Protein AF-X1EJN5-F1 (afdb_monomer_lite)

Secondary structure (DSSP, 8-state):
-EEEEEETTEEEESSSTT--B--SS------S-----STT--EEEEEE---SSS-------------HHHHHTT-HHHHHHHHHHHHHHHHHHHHHHHHHHHHHHHHHHHHS---------

Radius of gyration: 32.63 Å; chains: 1; bounding box: 86×21×90 Å

Foldseek 3Di:
DWKFKDQPPHTPPPPDPPDTDDDDPDDDDDPDDDDRPPPVSDIDMDDDDPDPPDDDDDDDDDDDDPDPVVVCVVDVVVVVVVVVVVVVVVVVVVVVVVVVVVVVVVVVVVPDDPPPPPDDD

Structure (mmCIF, N/CA/C/O backbone):
data_AF-X1EJN5-F1
#
_entry.id   AF-X1EJN5-F1
#
loop_
_atom_site.group_PDB
_atom_site.id
_atom_site.type_symbol
_atom_site.label_atom_id
_atom_site.label_alt_id
_atom_site.label_comp_id
_atom_site.label_asym_id
_atom_site.label_entity_id
_atom_site.label_seq_id
_atom_site.pdbx_PDB_ins_code
_atom_site.Cartn_x
_atom_site.Cartn_y
_atom_site.Cartn_z
_atom_site.occupancy
_atom_site.B_iso_or_equiv
_atom_site.auth_seq_id
_atom_site.auth_comp_id
_atom_site.auth_asym_id
_atom_site.auth_atom_id
_atom_site.pdbx_PDB_model_num
ATOM 1 N N . MET A 1 1 ? 13.952 1.137 -19.076 1.00 81.62 1 MET A N 1
ATOM 2 C CA . MET A 1 1 ? 13.099 0.374 -18.134 1.00 81.62 1 MET A CA 1
ATOM 3 C C . MET A 1 1 ? 11.742 1.046 -17.942 1.00 81.62 1 MET A C 1
ATOM 5 O O . MET A 1 1 ? 11.680 2.266 -17.877 1.00 81.62 1 MET A O 1
ATOM 9 N N . HIS A 1 2 ? 10.675 0.254 -17.855 1.00 87.62 2 HIS A N 1
ATOM 10 C CA . HIS A 1 2 ? 9.292 0.687 -17.657 1.00 87.62 2 HIS A CA 1
ATOM 11 C C . HIS A 1 2 ? 8.678 -0.023 -16.448 1.00 87.62 2 HIS A C 1
ATOM 13 O O . HIS A 1 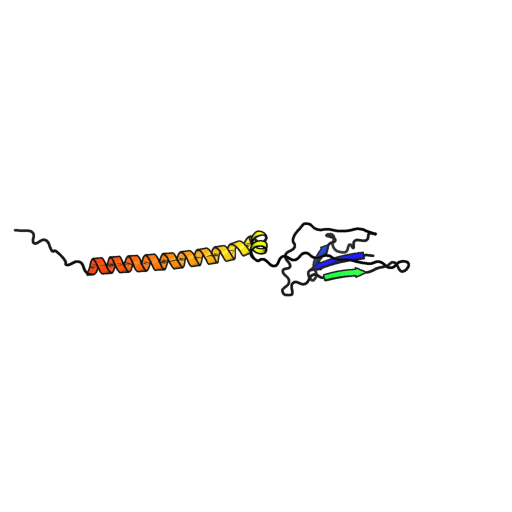2 ? 8.895 -1.226 -16.290 1.00 87.62 2 HIS A O 1
ATOM 19 N N . ILE A 1 3 ? 7.919 0.692 -15.612 1.00 87.25 3 ILE A N 1
ATOM 20 C CA . ILE A 1 3 ? 7.410 0.175 -14.328 1.00 87.25 3 ILE A CA 1
ATOM 21 C C . ILE A 1 3 ? 5.918 0.490 -14.132 1.00 87.25 3 ILE A C 1
ATOM 23 O O . ILE A 1 3 ? 5.453 1.580 -14.468 1.00 87.25 3 ILE A O 1
ATOM 27 N N . TRP A 1 4 ? 5.205 -0.457 -13.512 1.00 89.06 4 TRP A N 1
ATOM 28 C CA . TRP A 1 4 ? 3.856 -0.313 -12.965 1.00 89.06 4 TRP A CA 1
ATOM 29 C C . TRP A 1 4 ? 3.710 -0.959 -11.588 1.00 89.06 4 TRP A C 1
ATOM 31 O O . TRP A 1 4 ? 4.231 -2.047 -11.324 1.00 89.06 4 TRP A O 1
ATOM 41 N N . VAL A 1 5 ? 2.870 -0.350 -10.757 1.00 87.38 5 VAL A N 1
ATOM 42 C CA . VAL A 1 5 ? 2.398 -0.891 -9.481 1.00 87.38 5 VAL A CA 1
ATOM 43 C C . VAL A 1 5 ? 0.896 -1.148 -9.587 1.00 87.38 5 VAL A C 1
ATOM 45 O O . VAL A 1 5 ? 0.125 -0.246 -9.920 1.00 87.38 5 VAL A O 1
ATOM 48 N N . LYS A 1 6 ? 0.464 -2.384 -9.321 1.00 85.56 6 LYS A N 1
ATOM 49 C CA . LYS A 1 6 ? -0.935 -2.811 -9.455 1.00 85.56 6 LYS A CA 1
ATOM 50 C C . LYS A 1 6 ? -1.425 -3.548 -8.211 1.00 85.56 6 LYS A C 1
ATOM 52 O O . LYS A 1 6 ? -0.703 -4.377 -7.656 1.00 85.56 6 LYS A O 1
ATOM 57 N N . ASP A 1 7 ? -2.680 -3.312 -7.841 1.00 84.69 7 ASP A N 1
ATOM 58 C CA . ASP A 1 7 ? -3.444 -4.188 -6.943 1.00 84.69 7 ASP A CA 1
ATOM 59 C C . ASP A 1 7 ? -4.503 -4.916 -7.781 1.00 84.69 7 ASP A C 1
ATOM 61 O O . ASP A 1 7 ? -5.413 -4.309 -8.350 1.00 84.69 7 ASP A O 1
ATOM 65 N N . GLY A 1 8 ? -4.325 -6.225 -7.963 1.00 81.62 8 GLY A N 1
ATOM 66 C CA . GLY A 1 8 ? -5.150 -7.010 -8.881 1.00 81.62 8 GLY A CA 1
ATOM 67 C C . GLY A 1 8 ? -5.098 -6.490 -10.327 1.00 81.62 8 GLY A C 1
ATOM 68 O O . GLY A 1 8 ? -4.060 -6.582 -10.988 1.00 81.62 8 GLY A O 1
ATOM 69 N N . SER A 1 9 ? -6.237 -6.003 -10.826 1.00 79.62 9 SER A N 1
ATOM 70 C CA . SER A 1 9 ? -6.406 -5.396 -12.157 1.00 79.62 9 SER A CA 1
ATOM 71 C C . SER A 1 9 ? -6.324 -3.865 -12.151 1.00 79.62 9 SER A C 1
ATOM 73 O O . SER A 1 9 ? -6.342 -3.259 -13.220 1.00 79.62 9 SER A O 1
ATOM 75 N N . TYR A 1 10 ? -6.248 -3.237 -10.976 1.00 82.81 10 TYR A N 1
ATOM 76 C CA . TYR A 1 10 ? -6.228 -1.786 -10.831 1.00 82.81 10 TYR A CA 1
ATOM 77 C C . TYR A 1 10 ? -4.792 -1.249 -10.862 1.00 82.81 10 TYR A C 1
ATOM 79 O O . TYR A 1 10 ? -3.906 -1.785 -10.191 1.00 82.81 10 TYR A O 1
ATOM 87 N N . CYS A 1 11 ? -4.556 -0.195 -11.651 1.00 85.31 11 CYS A N 1
ATOM 88 C CA . CYS A 1 11 ? -3.269 0.495 -11.698 1.00 85.31 11 CYS A CA 1
ATOM 89 C C . CYS A 1 11 ? -3.204 1.498 -10.549 1.00 85.31 11 CYS A C 1
ATOM 91 O O . CYS A 1 11 ? -3.967 2.459 -10.525 1.00 85.31 11 CYS A O 1
ATOM 93 N N . LEU A 1 12 ? -2.318 1.247 -9.587 1.00 85.38 12 LEU A N 1
ATOM 94 C CA . LEU A 1 12 ? -2.059 2.193 -8.505 1.00 85.38 12 LEU A CA 1
ATOM 95 C C . LEU A 1 12 ? -1.118 3.291 -8.973 1.00 85.38 12 LEU A C 1
ATOM 97 O O . LEU A 1 12 ? -1.293 4.449 -8.609 1.00 85.38 12 LEU A O 1
ATOM 101 N N . TRP A 1 13 ? -0.120 2.912 -9.768 1.00 86.81 13 TRP A N 1
ATOM 102 C CA . TRP A 1 13 ? 0.839 3.847 -10.316 1.00 86.81 13 TRP A CA 1
ATOM 103 C C . TRP A 1 13 ? 1.485 3.302 -11.606 1.00 86.81 13 TRP A C 1
ATOM 105 O O . TRP A 1 13 ? 1.814 2.110 -11.648 1.00 86.81 13 TRP A O 1
ATOM 115 N N . PRO A 1 14 ? 1.721 4.137 -12.637 1.00 87.19 14 PRO A N 1
ATOM 116 C CA . PRO A 1 14 ? 1.299 5.537 -12.764 1.00 87.19 14 PRO A CA 1
ATOM 117 C C . PRO A 1 14 ? -0.222 5.704 -12.674 1.00 87.19 14 PRO A C 1
ATOM 119 O O . PRO A 1 14 ? -0.967 4.761 -12.943 1.00 87.19 14 PRO A O 1
ATOM 122 N N . THR A 1 15 ? -0.674 6.874 -12.213 1.00 82.00 15 THR A N 1
ATOM 123 C CA . THR A 1 15 ? -2.107 7.143 -11.998 1.00 82.00 15 THR A CA 1
ATOM 124 C C . THR A 1 15 ? -2.887 7.086 -13.308 1.00 82.00 15 THR A C 1
ATOM 126 O O . THR A 1 15 ? -4.043 6.669 -13.309 1.00 82.00 15 THR A O 1
ATOM 129 N N . GLU A 1 16 ? -2.248 7.473 -14.416 1.00 83.00 16 GLU A N 1
ATOM 130 C CA . GLU A 1 16 ? -2.834 7.389 -15.749 1.00 83.00 16 GLU A CA 1
ATOM 131 C C . GLU A 1 16 ? -2.850 5.925 -16.232 1.00 83.00 16 GLU A C 1
ATOM 133 O O . GLU A 1 16 ? -1.793 5.293 -16.370 1.00 83.00 16 GLU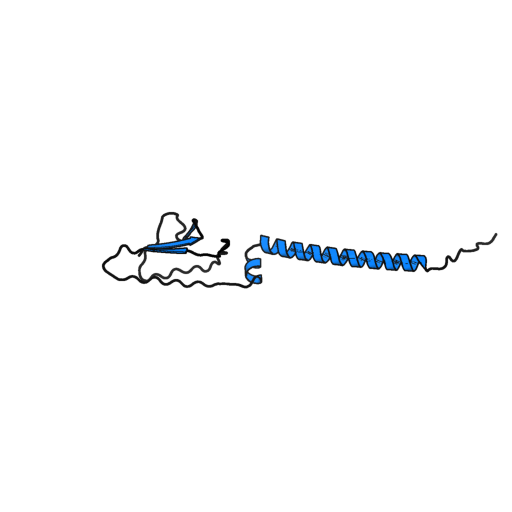 A O 1
ATOM 138 N N . PRO A 1 17 ? -4.034 5.338 -16.488 1.00 80.88 17 PRO A N 1
ATOM 139 C CA . PRO A 1 17 ? -4.129 3.961 -16.945 1.00 80.88 17 PRO A CA 1
ATOM 140 C C . PRO A 1 17 ? -3.499 3.776 -18.328 1.00 80.88 17 PRO A C 1
ATOM 142 O O . PRO A 1 17 ? -3.858 4.442 -19.292 1.00 80.88 17 PRO A O 1
ATOM 145 N N . GLY A 1 18 ? -2.609 2.792 -18.448 1.00 81.88 18 GLY A N 1
ATOM 146 C CA . GLY A 1 18 ? -1.959 2.456 -19.719 1.00 81.88 18 GLY A CA 1
ATOM 147 C C . GLY A 1 18 ? -0.624 3.163 -19.941 1.00 81.88 18 GLY A C 1
ATOM 148 O O . GLY A 1 18 ? 0.133 2.741 -20.812 1.00 81.88 18 GLY A O 1
ATOM 149 N N . GLU A 1 19 ? -0.280 4.145 -19.111 1.00 84.25 19 GLU A N 1
ATOM 150 C CA . GLU A 1 19 ? 1.052 4.737 -19.108 1.00 84.25 19 GLU A CA 1
ATOM 151 C C . GLU A 1 19 ? 1.991 3.975 -18.184 1.00 84.25 19 GLU A C 1
ATOM 153 O O . GLU A 1 19 ? 1.597 3.492 -17.125 1.00 84.25 19 GLU A O 1
ATOM 158 N N . SER A 1 20 ? 3.250 3.867 -18.591 1.00 85.75 20 SER A N 1
ATOM 159 C CA . SER A 1 20 ? 4.350 3.350 -17.779 1.00 85.75 20 SER A CA 1
ATOM 160 C C 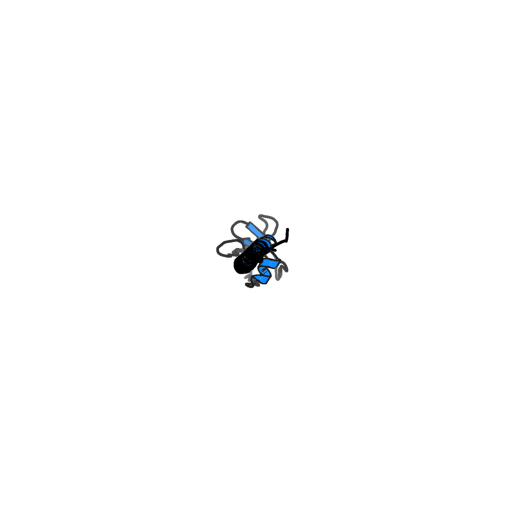. SER A 1 20 ? 5.293 4.478 -17.424 1.00 85.75 20 SER A C 1
ATOM 162 O O . SER A 1 20 ? 5.582 5.319 -18.277 1.00 85.75 20 SER A O 1
ATOM 164 N N . PHE A 1 21 ? 5.885 4.425 -16.242 1.00 86.38 21 PHE A N 1
ATOM 165 C CA . PHE A 1 21 ? 6.997 5.311 -15.945 1.00 86.38 21 PHE A CA 1
ATOM 166 C C . PHE A 1 21 ? 8.310 4.739 -16.468 1.00 86.38 21 PHE A C 1
ATOM 168 O O . PHE A 1 21 ? 8.590 3.557 -16.266 1.00 86.38 21 PHE A O 1
ATOM 175 N N . SER A 1 22 ? 9.127 5.605 -17.061 1.00 85.81 22 SER A N 1
ATOM 176 C CA . SER A 1 22 ? 10.516 5.335 -17.414 1.00 85.81 22 SER A CA 1
ATOM 177 C C . SER A 1 22 ? 11.403 6.460 -16.895 1.00 85.81 22 SER A C 1
ATOM 179 O O . SER A 1 22 ? 11.135 7.629 -17.167 1.00 85.81 22 SER A O 1
ATOM 181 N N . GLY A 1 23 ? 12.470 6.105 -16.193 1.00 82.12 23 GLY A N 1
ATOM 182 C CA . GLY A 1 23 ? 13.478 7.035 -15.699 1.00 82.12 23 GLY A CA 1
ATOM 183 C C . GLY A 1 23 ? 14.779 6.292 -15.427 1.00 82.12 23 GLY A C 1
ATOM 184 O O . GLY A 1 23 ? 14.776 5.062 -15.346 1.00 82.12 23 GLY A O 1
ATOM 185 N N . ASP A 1 24 ? 15.864 7.046 -15.305 1.00 81.44 24 ASP A N 1
ATOM 186 C CA . ASP A 1 24 ? 17.183 6.540 -14.929 1.00 81.44 24 ASP A CA 1
ATOM 187 C C . ASP A 1 24 ? 17.573 7.139 -13.573 1.00 81.44 24 ASP A C 1
ATOM 189 O O . ASP A 1 24 ? 17.233 8.291 -13.291 1.00 81.44 24 ASP A O 1
ATOM 193 N N . ASP A 1 25 ? 18.179 6.324 -12.710 1.00 83.62 25 ASP A N 1
ATOM 194 C CA . ASP A 1 25 ? 18.578 6.660 -11.331 1.00 83.62 25 ASP A CA 1
ATOM 195 C C . ASP A 1 25 ? 17.519 7.452 -10.530 1.00 83.62 25 ASP A C 1
ATOM 197 O O . ASP A 1 25 ? 17.800 8.385 -9.777 1.00 83.62 25 ASP A O 1
ATOM 201 N N . THR A 1 26 ? 16.241 7.115 -10.734 1.00 84.69 26 THR A N 1
ATOM 202 C CA . THR A 1 26 ? 15.125 7.842 -10.122 1.00 84.69 26 THR A CA 1
ATOM 203 C C . THR A 1 26 ? 14.507 7.027 -8.996 1.00 84.69 26 THR A C 1
ATOM 205 O O . THR A 1 26 ? 14.000 5.926 -9.204 1.00 84.69 26 THR A O 1
ATOM 208 N N . THR A 1 27 ? 14.482 7.604 -7.794 1.00 86.50 27 THR A N 1
ATOM 209 C CA . THR A 1 27 ? 13.723 7.052 -6.667 1.00 86.50 27 THR A CA 1
ATOM 210 C C . THR A 1 27 ? 12.333 7.670 -6.625 1.00 86.50 27 THR A C 1
ATOM 212 O O . THR A 1 27 ? 12.187 8.887 -6.539 1.00 86.50 27 THR A O 1
ATOM 215 N N . ILE A 1 28 ? 11.309 6.821 -6.635 1.00 84.00 28 ILE A N 1
ATOM 216 C CA . ILE A 1 28 ? 9.918 7.224 -6.423 1.00 84.00 28 ILE A CA 1
ATOM 217 C C . ILE A 1 28 ? 9.505 6.763 -5.033 1.00 84.00 28 ILE A C 1
ATOM 219 O O . ILE A 1 28 ? 9.586 5.576 -4.715 1.00 84.00 28 ILE A O 1
ATOM 223 N N . SER A 1 29 ? 9.057 7.701 -4.206 1.00 85.62 29 SER A N 1
ATOM 224 C CA . SER A 1 29 ? 8.542 7.418 -2.870 1.00 85.62 29 SER A CA 1
ATOM 225 C C . SER A 1 29 ? 7.131 7.961 -2.712 1.00 85.62 29 SER A C 1
ATOM 227 O O . SER A 1 29 ? 6.846 9.092 -3.099 1.00 85.62 29 SER A O 1
ATOM 229 N N . PHE A 1 30 ? 6.280 7.166 -2.077 1.00 82.94 30 PHE A N 1
ATOM 230 C CA . PHE A 1 30 ? 4.941 7.561 -1.669 1.00 82.94 30 PHE A CA 1
ATOM 231 C C . PHE A 1 30 ? 4.937 7.670 -0.147 1.00 82.94 30 PHE A C 1
ATOM 233 O O . PHE A 1 30 ? 5.347 6.730 0.535 1.00 82.94 30 PHE A O 1
ATOM 240 N N . GLU A 1 31 ? 4.514 8.816 0.382 1.00 75.75 31 GLU A N 1
ATOM 241 C CA . GLU A 1 31 ? 4.330 8.997 1.829 1.00 75.75 31 GLU A CA 1
ATOM 242 C C . GLU A 1 31 ? 2.973 8.438 2.298 1.00 75.75 31 GLU A C 1
ATOM 244 O O . GLU A 1 31 ? 2.784 8.112 3.472 1.00 75.75 31 GLU A O 1
ATOM 249 N N . ASP A 1 32 ? 2.047 8.256 1.354 1.00 73.75 32 ASP A N 1
ATOM 250 C CA . ASP A 1 32 ? 0.707 7.754 1.614 1.00 73.75 32 ASP A CA 1
ATOM 251 C C . ASP A 1 32 ? 0.688 6.256 1.925 1.00 73.75 32 ASP A C 1
ATOM 253 O O . ASP A 1 32 ? 1.375 5.432 1.313 1.00 73.75 32 ASP A O 1
ATOM 257 N N . LYS A 1 33 ? -0.178 5.887 2.872 1.00 77.38 33 LYS A N 1
ATOM 258 C CA . LYS A 1 33 ? -0.448 4.490 3.216 1.00 77.38 33 LYS A CA 1
ATOM 259 C C . LYS A 1 33 ? -1.586 3.970 2.353 1.00 77.38 33 LYS A C 1
ATOM 261 O O . LYS A 1 33 ? -2.670 4.548 2.328 1.00 77.38 33 LYS A O 1
ATOM 266 N N . TYR A 1 34 ? -1.357 2.837 1.700 1.00 79.88 34 TYR A N 1
ATOM 267 C CA . TYR A 1 34 ? -2.371 2.152 0.910 1.00 79.88 34 TYR A CA 1
ATOM 268 C C . TYR A 1 34 ? -2.883 0.916 1.653 1.00 79.88 34 TYR A C 1
ATOM 270 O O . TYR A 1 34 ? -2.102 0.039 2.022 1.00 79.88 34 TYR A O 1
ATOM 278 N N . PHE A 1 35 ? -4.197 0.842 1.877 1.00 78.81 35 PHE A N 1
ATOM 279 C CA . PHE A 1 35 ? -4.818 -0.336 2.476 1.00 78.81 35 PHE A CA 1
ATOM 280 C C . PHE A 1 35 ? -5.156 -1.359 1.391 1.00 78.81 35 PHE A C 1
ATOM 282 O O . PHE A 1 35 ? -6.067 -1.145 0.588 1.00 78.81 35 PHE A O 1
ATOM 289 N N . ILE A 1 36 ? -4.428 -2.475 1.386 1.00 78.81 36 ILE A N 1
ATOM 290 C CA . ILE A 1 36 ? -4.658 -3.567 0.443 1.00 78.81 36 ILE A CA 1
ATOM 291 C C . ILE A 1 36 ? -5.897 -4.341 0.894 1.00 78.81 36 ILE A C 1
ATOM 293 O O . ILE A 1 36 ? -5.882 -5.007 1.925 1.00 78.81 36 ILE A O 1
ATOM 297 N N . LYS A 1 37 ? -6.974 -4.240 0.111 1.00 71.62 37 LYS A N 1
ATOM 298 C CA . LYS A 1 37 ? -8.259 -4.905 0.393 1.00 71.62 37 LYS A CA 1
ATOM 299 C C . LYS A 1 37 ? -8.358 -6.305 -0.207 1.00 71.62 37 LYS A C 1
ATOM 301 O O . LYS A 1 37 ? -9.341 -6.999 0.048 1.00 71.62 37 LYS A O 1
ATOM 306 N N . SER A 1 38 ? -7.399 -6.705 -1.046 1.00 72.19 38 SER A N 1
ATOM 307 C CA . SER A 1 38 ? -7.399 -8.044 -1.627 1.00 72.19 38 SER A CA 1
ATOM 308 C C . SER A 1 38 ? -7.234 -9.100 -0.523 1.00 72.19 38 SER A C 1
ATOM 310 O O . SER A 1 38 ? -6.436 -8.906 0.393 1.00 72.19 38 SER A O 1
ATOM 312 N N . PRO A 1 39 ? -7.984 -10.217 -0.574 1.00 70.44 39 PRO A N 1
ATOM 313 C CA . PRO A 1 39 ? -7.984 -11.223 0.493 1.00 70.44 39 PRO A CA 1
ATOM 314 C C . PRO A 1 39 ? -6.602 -11.854 0.712 1.00 70.44 39 PRO A C 1
ATOM 316 O O . PRO A 1 39 ? -6.247 -12.231 1.826 1.00 70.44 39 PRO A O 1
ATOM 319 N N . ASP A 1 40 ? -5.790 -11.921 -0.338 1.00 76.94 40 ASP A N 1
ATOM 320 C CA . ASP A 1 40 ? -4.409 -12.388 -0.317 1.00 76.94 40 ASP A CA 1
ATOM 321 C C . ASP A 1 40 ? -3.372 -11.259 -0.163 1.00 76.94 40 ASP A C 1
ATOM 323 O O . ASP A 1 40 ? -2.177 -11.512 -0.310 1.00 76.94 40 ASP A O 1
ATOM 327 N N . HIS A 1 41 ? -3.816 -10.039 0.170 1.00 74.69 41 HIS A N 1
ATOM 328 C CA . HIS A 1 41 ? -2.993 -8.870 0.506 1.00 74.69 41 HIS A CA 1
ATOM 329 C C . HIS A 1 41 ? -1.828 -8.652 -0.471 1.00 74.69 41 HIS A C 1
ATOM 331 O O . HIS A 1 41 ? -0.694 -8.361 -0.081 1.00 74.69 41 HIS A O 1
ATOM 337 N N . ARG A 1 42 ? -2.094 -8.848 -1.768 1.00 79.81 42 ARG A N 1
ATOM 338 C CA . ARG A 1 42 ? -1.046 -8.981 -2.779 1.00 79.81 42 ARG A CA 1
ATOM 339 C C . ARG A 1 42 ? -0.882 -7.708 -3.590 1.00 79.81 42 ARG A C 1
ATOM 341 O O . ARG A 1 42 ? -1.740 -7.360 -4.393 1.00 79.81 42 ARG A O 1
ATOM 348 N N . LEU A 1 43 ? 0.299 -7.111 -3.491 1.00 84.06 43 LEU A N 1
ATOM 349 C CA . LEU A 1 43 ? 0.748 -6.066 -4.404 1.00 84.06 43 LEU A CA 1
ATOM 350 C C . LEU A 1 43 ? 1.530 -6.688 -5.571 1.00 84.06 43 LEU A C 1
ATOM 352 O O . LEU A 1 43 ? 2.419 -7.513 -5.355 1.00 84.06 43 LEU A O 1
ATOM 356 N N . LYS A 1 44 ? 1.208 -6.315 -6.813 1.00 86.88 44 LYS A N 1
ATOM 357 C CA . LYS A 1 44 ? 1.912 -6.786 -8.015 1.00 86.88 44 LYS A CA 1
ATOM 358 C C . LYS A 1 44 ? 2.728 -5.657 -8.627 1.00 86.88 44 LYS A C 1
ATOM 360 O O . LYS A 1 44 ? 2.191 -4.612 -8.986 1.00 86.88 44 LYS A O 1
ATOM 365 N N . LEU A 1 45 ? 4.016 -5.911 -8.801 1.00 87.88 45 LEU A N 1
ATOM 366 C CA . LEU A 1 45 ? 4.960 -4.999 -9.434 1.00 87.88 45 LEU A CA 1
ATOM 367 C C . LEU A 1 45 ? 5.305 -5.566 -10.805 1.00 87.88 45 LEU A C 1
ATOM 369 O O . LEU A 1 45 ? 5.748 -6.709 -10.908 1.00 87.88 45 LEU A O 1
ATOM 373 N N . TRP A 1 46 ? 5.064 -4.784 -11.847 1.00 87.12 46 TRP A N 1
ATOM 374 C CA . TRP A 1 46 ? 5.383 -5.161 -13.216 1.00 87.12 46 TRP A CA 1
ATOM 375 C C . TRP A 1 46 ? 6.463 -4.236 -13.727 1.00 87.12 46 TRP A C 1
ATOM 377 O O . TRP A 1 46 ? 6.306 -3.020 -13.678 1.00 87.12 46 TRP A O 1
ATOM 387 N N . TYR A 1 47 ? 7.537 -4.815 -14.240 1.00 87.12 47 TYR A N 1
ATOM 388 C CA . TYR A 1 47 ? 8.560 -4.063 -14.938 1.00 87.12 47 TYR A CA 1
ATOM 389 C C . TYR A 1 47 ? 8.964 -4.809 -16.202 1.00 87.12 47 TYR A C 1
ATOM 391 O O . TYR A 1 47 ? 8.868 -6.034 -16.281 1.00 87.12 47 TYR A O 1
ATOM 399 N N . TYR A 1 48 ? 9.391 -4.057 -17.204 1.00 86.50 48 TYR A N 1
ATOM 400 C CA . TYR A 1 48 ? 10.039 -4.602 -18.387 1.00 86.50 48 TYR A CA 1
ATOM 401 C C . TYR A 1 48 ? 11.079 -3.610 -18.879 1.00 86.50 48 TYR A C 1
ATOM 403 O O . TYR A 1 48 ? 10.967 -2.398 -18.672 1.00 86.50 48 TYR A O 1
ATOM 411 N N . ASN A 1 49 ? 12.113 -4.129 -19.523 1.00 85.69 49 ASN A N 1
ATOM 412 C CA . ASN A 1 49 ? 13.128 -3.307 -20.141 1.00 85.69 49 ASN A CA 1
ATOM 413 C C . ASN A 1 49 ? 13.067 -3.473 -21.657 1.00 85.69 49 ASN A C 1
ATOM 415 O O . ASN A 1 49 ? 12.954 -4.592 -22.148 1.00 85.69 49 ASN A O 1
ATOM 419 N N . LEU A 1 50 ? 13.096 -2.349 -22.370 1.00 84.75 50 LEU A N 1
ATOM 420 C CA . LEU A 1 50 ? 13.221 -2.315 -23.828 1.00 84.75 50 LEU A CA 1
ATOM 421 C C . LEU A 1 50 ? 14.663 -2.062 -24.270 1.00 84.75 50 LEU A C 1
ATOM 423 O O . LEU A 1 50 ? 14.964 -2.225 -25.445 1.00 84.75 50 LEU A O 1
ATOM 427 N N . ASP A 1 51 ? 15.517 -1.639 -23.337 1.00 83.00 51 ASP A N 1
ATOM 428 C CA . ASP A 1 51 ? 16.937 -1.448 -23.583 1.00 83.00 51 ASP A CA 1
ATOM 429 C C . ASP A 1 51 ? 17.654 -2.803 -23.531 1.00 83.00 51 ASP A C 1
ATOM 431 O O . ASP A 1 51 ? 17.470 -3.584 -22.594 1.00 83.00 51 ASP A O 1
ATOM 435 N N . ASP A 1 52 ? 18.440 -3.084 -24.562 1.00 83.88 52 ASP A N 1
ATOM 436 C CA . ASP A 1 52 ? 19.281 -4.270 -24.709 1.00 83.88 52 ASP A CA 1
ATOM 437 C C . ASP A 1 52 ? 20.772 -3.963 -24.493 1.00 83.88 52 ASP A C 1
ATOM 439 O O . ASP A 1 52 ? 21.596 -4.878 -24.483 1.00 83.88 52 ASP A O 1
ATOM 443 N N . THR A 1 53 ? 21.122 -2.686 -24.319 1.00 86.19 53 THR A N 1
ATOM 444 C C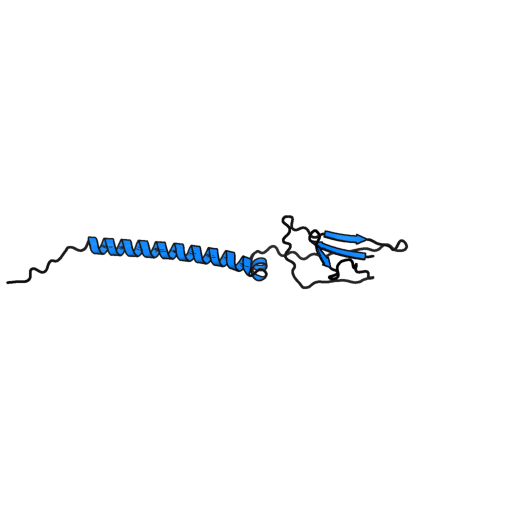A . THR A 1 53 ? 22.505 -2.207 -24.295 1.00 86.19 53 THR A CA 1
ATOM 445 C C . THR A 1 53 ? 23.083 -2.195 -22.882 1.00 86.19 53 THR A C 1
ATOM 447 O O . THR A 1 53 ? 24.247 -2.555 -22.695 1.00 86.19 53 THR A O 1
ATOM 450 N N . TYR A 1 54 ? 22.288 -1.814 -21.881 1.00 81.25 54 TYR A N 1
ATOM 451 C CA . TYR A 1 54 ? 22.714 -1.761 -20.482 1.00 81.25 54 TYR A CA 1
ATOM 452 C C . TYR A 1 54 ? 21.796 -2.591 -19.584 1.00 81.25 54 TYR A C 1
ATOM 454 O O . TYR A 1 54 ? 20.596 -2.707 -19.835 1.00 81.25 54 TYR A O 1
ATOM 462 N N . GLU A 1 55 ? 22.357 -3.177 -18.524 1.00 82.25 55 GLU A N 1
ATOM 463 C CA . GLU A 1 55 ? 21.564 -3.827 -17.480 1.00 82.25 55 GLU A CA 1
ATOM 464 C C . GLU A 1 55 ? 20.920 -2.766 -16.583 1.00 82.25 55 GLU A C 1
ATOM 466 O O . GLU A 1 55 ? 21.587 -1.851 -16.104 1.00 82.25 55 GLU A O 1
ATOM 471 N N . HIS A 1 56 ? 19.615 -2.906 -16.349 1.00 83.31 56 HIS A N 1
ATOM 472 C CA . HIS A 1 56 ? 18.850 -2.031 -15.463 1.00 83.31 56 HIS A CA 1
ATOM 473 C C . HIS A 1 56 ? 18.404 -2.830 -14.243 1.00 83.31 56 HIS A C 1
ATOM 475 O O . HIS A 1 56 ? 17.825 -3.908 -14.387 1.00 83.31 56 HIS A O 1
ATOM 481 N N . GLU A 1 57 ? 18.637 -2.290 -13.049 1.00 83.12 57 GLU A N 1
ATOM 482 C CA . GLU A 1 57 ? 18.184 -2.885 -11.794 1.00 83.12 57 GLU A CA 1
ATOM 483 C C . GLU A 1 57 ? 16.972 -2.122 -11.247 1.00 83.12 57 GLU A C 1
ATOM 485 O O . GLU A 1 57 ? 16.929 -0.892 -11.244 1.00 83.12 57 GLU A O 1
ATOM 490 N N . PHE A 1 58 ? 15.973 -2.863 -10.764 1.00 84.06 58 PHE A N 1
ATOM 491 C CA . PHE A 1 58 ? 14.789 -2.299 -10.125 1.00 84.06 58 PHE A CA 1
ATOM 492 C C . PHE A 1 58 ? 14.728 -2.720 -8.659 1.00 84.06 58 PHE A C 1
ATOM 494 O O . PHE A 1 58 ? 14.610 -3.905 -8.344 1.00 84.06 58 PHE A O 1
ATOM 501 N N . GLN A 1 59 ? 14.754 -1.739 -7.756 1.00 86.62 59 GLN A N 1
ATOM 502 C CA . GLN A 1 59 ? 14.634 -1.963 -6.319 1.00 86.62 59 GLN A CA 1
ATOM 503 C C . GLN A 1 59 ? 13.306 -1.416 -5.791 1.00 86.62 59 GLN A C 1
ATOM 505 O O . GLN A 1 59 ? 12.948 -0.268 -6.041 1.00 86.62 59 GLN A O 1
ATOM 510 N N . VAL A 1 60 ? 12.610 -2.219 -4.981 1.00 85.50 60 VAL A N 1
ATOM 511 C CA . VAL A 1 60 ? 11.380 -1.806 -4.290 1.00 85.50 60 VAL A CA 1
ATOM 512 C C . VAL A 1 60 ? 11.537 -1.970 -2.793 1.00 85.50 60 VAL A C 1
ATOM 514 O O . VAL A 1 60 ? 12.011 -2.998 -2.311 1.00 85.50 60 VAL A O 1
ATOM 517 N N . ARG A 1 61 ? 11.095 -0.956 -2.048 1.00 86.88 61 ARG A N 1
ATOM 518 C CA . ARG A 1 61 ? 11.029 -0.979 -0.586 1.00 86.88 61 ARG A CA 1
ATOM 519 C C . ARG A 1 61 ? 9.583 -0.773 -0.163 1.00 86.88 61 ARG A C 1
ATOM 521 O O . ARG A 1 61 ? 8.983 0.240 -0.505 1.00 86.88 61 ARG A O 1
ATOM 528 N N . VAL A 1 62 ? 9.034 -1.735 0.573 1.00 84.25 62 VAL A N 1
ATOM 529 C CA . VAL A 1 62 ? 7.654 -1.685 1.072 1.00 84.25 62 VAL A CA 1
ATOM 530 C C . VAL A 1 62 ? 7.684 -1.613 2.592 1.00 84.25 62 VAL A C 1
ATOM 532 O O . VAL A 1 62 ? 8.201 -2.512 3.253 1.00 84.25 62 VAL A O 1
ATOM 535 N N . GLY A 1 63 ? 7.130 -0.535 3.145 1.00 84.06 63 GLY A N 1
ATOM 536 C CA . GLY A 1 63 ? 6.836 -0.434 4.570 1.00 84.06 63 GLY A CA 1
ATOM 537 C C . GLY A 1 63 ? 5.464 -1.035 4.859 1.00 84.06 63 GLY A C 1
ATOM 538 O O . GLY A 1 63 ? 4.479 -0.628 4.252 1.00 84.06 63 GLY A O 1
ATOM 539 N N . GLN A 1 64 ? 5.394 -1.992 5.783 1.00 80.94 64 GLN A N 1
ATOM 540 C CA . GLN A 1 64 ? 4.134 -2.600 6.216 1.00 80.94 64 GLN A CA 1
ATOM 541 C C . GLN A 1 64 ? 3.807 -2.201 7.654 1.00 80.94 64 GLN A C 1
ATOM 543 O O . GLN A 1 64 ? 4.689 -2.144 8.513 1.00 80.94 64 GLN A O 1
ATOM 548 N N . VAL A 1 65 ? 2.528 -1.952 7.922 1.00 77.81 65 VAL A N 1
ATOM 549 C CA . VAL A 1 65 ? 2.011 -1.687 9.267 1.00 77.81 65 VAL A CA 1
ATOM 550 C C . VAL A 1 65 ? 0.955 -2.739 9.571 1.00 77.81 65 VAL A C 1
ATOM 552 O O . VAL A 1 65 ? -0.056 -2.810 8.884 1.00 77.81 65 VAL A O 1
ATOM 555 N N . LEU A 1 66 ? 1.204 -3.557 10.594 1.00 70.44 66 LEU A N 1
ATOM 556 C CA . LEU A 1 66 ? 0.327 -4.669 10.988 1.00 70.44 66 LEU A CA 1
ATOM 557 C C . LEU A 1 66 ? -0.562 -4.339 12.197 1.00 70.44 66 LEU A C 1
ATOM 559 O O . LEU A 1 66 ? -1.339 -5.175 12.638 1.00 70.44 66 LEU A O 1
ATOM 563 N N . ASN A 1 67 ? -0.426 -3.144 12.775 1.00 77.56 67 ASN A N 1
ATOM 564 C CA . ASN A 1 67 ? -1.163 -2.782 13.981 1.00 77.56 67 ASN A CA 1
ATOM 565 C C . ASN A 1 67 ? -2.593 -2.342 13.630 1.00 77.56 67 ASN A C 1
ATOM 567 O O . ASN A 1 67 ? -2.777 -1.339 12.939 1.00 77.56 67 ASN A O 1
ATOM 571 N N . GLU A 1 68 ? -3.589 -3.050 14.162 1.00 66.94 68 GLU A N 1
ATOM 572 C CA . GLU A 1 68 ? -5.018 -2.759 13.989 1.00 66.94 68 GLU A CA 1
ATOM 573 C C . GLU A 1 68 ? -5.389 -1.326 14.388 1.00 66.94 68 GLU A C 1
ATOM 575 O O . GLU A 1 68 ? -6.193 -0.688 13.711 1.00 66.94 68 GLU A O 1
ATOM 580 N N . VAL A 1 69 ? -4.730 -0.764 15.408 1.00 65.56 69 VAL A N 1
ATOM 581 C CA . VAL A 1 69 ? -4.939 0.626 15.853 1.00 65.56 69 VAL A CA 1
ATOM 582 C C . VAL A 1 69 ? -4.588 1.626 14.744 1.00 65.56 69 VAL A C 1
ATOM 584 O O . VAL A 1 69 ? -5.224 2.670 14.603 1.00 65.56 69 VAL A O 1
ATOM 587 N N . PHE A 1 70 ? -3.594 1.299 13.915 1.00 66.12 70 PHE A N 1
ATOM 588 C CA . PHE A 1 70 ? -3.212 2.110 12.761 1.00 66.12 70 PHE A CA 1
ATOM 589 C C . PHE A 1 70 ? -4.108 1.884 11.543 1.00 66.12 70 PHE A C 1
ATOM 591 O O . PHE A 1 70 ? -4.178 2.762 10.695 1.00 66.12 70 PHE A O 1
ATOM 598 N N . ILE A 1 71 ? -4.787 0.742 11.437 1.00 66.00 71 ILE A N 1
ATOM 599 C CA . ILE A 1 71 ? -5.740 0.468 10.352 1.00 66.00 71 ILE A CA 1
ATOM 600 C C . ILE A 1 71 ? -7.072 1.178 10.642 1.00 66.00 71 ILE A C 1
ATOM 602 O O . ILE A 1 71 ? -7.641 1.820 9.758 1.00 66.00 71 ILE A O 1
ATOM 606 N N . ALA A 1 72 ? -7.527 1.140 11.897 1.00 63.78 72 ALA A N 1
ATOM 607 C CA . ALA A 1 72 ? -8.765 1.776 12.348 1.00 63.78 72 ALA A CA 1
ATOM 608 C C . ALA A 1 72 ? -8.747 3.309 12.208 1.00 63.78 72 ALA A C 1
ATOM 610 O O . ALA A 1 72 ? -9.783 3.910 11.939 1.00 63.78 72 ALA A O 1
ATOM 611 N N . SER A 1 73 ? -7.578 3.952 12.325 1.00 63.66 73 SER A N 1
ATOM 612 C CA . SER A 1 73 ? -7.456 5.405 12.128 1.00 63.66 73 SER A CA 1
ATOM 613 C C . SER A 1 73 ? -7.596 5.848 10.666 1.00 63.66 73 SER A C 1
ATOM 615 O O . SER A 1 73 ? -7.917 7.008 10.416 1.00 63.66 73 SER A O 1
ATOM 617 N N . PHE A 1 74 ? -7.398 4.939 9.704 1.00 60.94 74 PHE A N 1
ATOM 618 C CA . PHE A 1 74 ? -7.511 5.216 8.266 1.00 60.94 74 PHE A CA 1
ATOM 619 C C . PHE A 1 74 ? -8.873 4.836 7.671 1.00 60.94 74 PHE A C 1
ATOM 621 O O . PHE A 1 74 ? -9.260 5.371 6.633 1.00 60.94 74 PHE A O 1
ATOM 628 N N . LEU A 1 75 ? -9.613 3.922 8.304 1.00 64.19 75 LEU A N 1
ATOM 629 C CA . LEU A 1 75 ? -10.918 3.462 7.833 1.00 64.19 75 LEU A CA 1
ATOM 630 C C . LEU A 1 75 ? -12.011 3.894 8.823 1.00 64.19 75 LEU A C 1
ATOM 632 O O . LEU A 1 75 ? -12.276 3.162 9.779 1.00 64.19 75 LEU A O 1
ATOM 636 N N . PRO A 1 76 ? -12.706 5.030 8.595 1.00 58.81 76 PRO A N 1
ATOM 637 C CA . PRO A 1 76 ? -13.772 5.480 9.495 1.00 58.81 76 PRO A CA 1
ATOM 638 C C . PRO A 1 76 ? -14.900 4.446 9.642 1.00 58.81 76 PRO A C 1
ATOM 640 O O . PRO A 1 76 ? -15.552 4.396 10.679 1.00 58.81 76 PRO A O 1
ATOM 643 N N . SER A 1 77 ? -15.094 3.575 8.646 1.00 59.38 77 SER A N 1
ATOM 644 C CA . SER A 1 77 ? -16.043 2.459 8.713 1.00 59.38 77 SER A CA 1
ATOM 645 C C . SER A 1 77 ? -15.613 1.349 9.679 1.00 59.38 77 SER A C 1
ATOM 647 O O . SER A 1 77 ? -16.447 0.830 10.404 1.00 59.38 77 SER A O 1
ATOM 649 N N . VAL A 1 78 ? -14.318 1.021 9.752 1.00 57.16 78 VAL A N 1
ATOM 650 C CA . VAL A 1 78 ? -13.814 -0.017 10.673 1.00 57.16 78 VAL A CA 1
ATOM 651 C C . VAL A 1 78 ? -13.839 0.488 12.116 1.00 57.16 78 VAL A C 1
ATOM 653 O O . VAL A 1 78 ? -14.170 -0.261 13.032 1.00 57.16 78 VAL A O 1
ATOM 656 N N . GLY A 1 79 ? -13.572 1.783 12.321 1.00 57.75 79 GLY A N 1
ATOM 657 C CA . GLY A 1 79 ? -13.771 2.427 13.621 1.00 57.75 79 GLY A CA 1
ATOM 658 C C . GLY A 1 79 ? -15.239 2.438 14.067 1.00 57.75 79 GLY A C 1
ATOM 659 O O . GLY A 1 79 ? -15.510 2.291 15.256 1.00 57.75 79 GLY A O 1
ATOM 660 N N . MET A 1 80 ? -16.189 2.557 13.129 1.00 59.91 80 MET A N 1
ATOM 661 C CA . MET A 1 80 ? -17.629 2.486 13.417 1.00 59.91 80 MET A CA 1
ATOM 662 C C . MET A 1 80 ? -18.078 1.086 13.839 1.00 59.91 80 MET A C 1
ATOM 664 O O . MET A 1 80 ? -18.869 0.981 14.773 1.00 59.91 80 MET A O 1
ATOM 668 N N . ASP A 1 81 ? -17.563 0.020 13.224 1.00 64.62 81 ASP A N 1
ATOM 669 C CA . ASP A 1 81 ? -17.909 -1.354 13.618 1.00 64.62 81 ASP A CA 1
ATOM 670 C C . ASP A 1 81 ? -17.434 -1.652 15.050 1.00 64.62 81 ASP A C 1
ATOM 672 O O . ASP A 1 81 ? -18.216 -2.092 15.892 1.00 64.62 81 ASP A O 1
ATOM 676 N N . GLN A 1 82 ? -16.186 -1.289 15.371 1.00 65.25 82 GLN A N 1
ATOM 677 C CA . GLN A 1 82 ? -15.633 -1.429 16.726 1.00 65.25 82 GLN A CA 1
ATOM 678 C C . GLN A 1 82 ? -16.365 -0.547 17.752 1.00 65.25 82 GLN A C 1
ATOM 680 O O . GLN A 1 82 ? -16.596 -0.959 18.890 1.00 65.25 82 GLN A O 1
ATOM 685 N N . MET A 1 83 ? -16.762 0.667 17.359 1.00 64.81 83 MET A N 1
ATOM 686 C CA . MET A 1 83 ? -17.566 1.560 18.196 1.00 64.81 83 MET A CA 1
ATOM 687 C C . MET A 1 83 ? -18.972 0.997 18.435 1.00 64.81 83 MET A C 1
ATOM 689 O O . MET A 1 83 ? -19.474 1.082 19.553 1.00 64.81 83 MET A O 1
ATOM 693 N N . THR A 1 84 ? -19.594 0.397 17.420 1.00 69.81 84 THR A N 1
ATOM 694 C CA . THR A 1 84 ? -20.922 -0.225 17.527 1.00 69.81 84 THR A CA 1
ATOM 695 C C . THR A 1 84 ? -20.873 -1.414 18.481 1.00 69.81 84 THR A C 1
ATOM 697 O O . THR A 1 84 ? -21.680 -1.481 19.406 1.00 69.81 84 THR A O 1
ATOM 700 N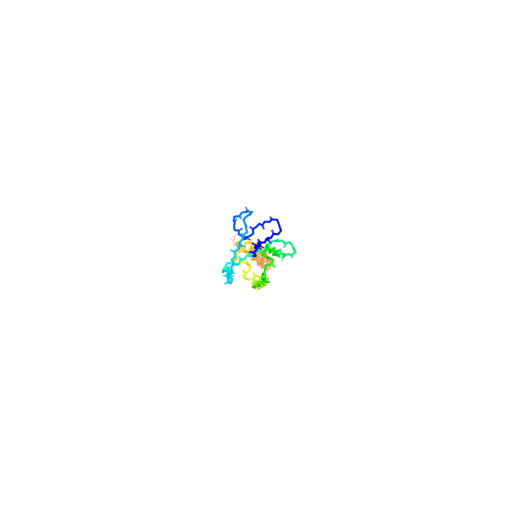 N . GLU A 1 85 ? -19.863 -2.276 18.355 1.00 79.81 85 GLU A N 1
ATOM 701 C CA . GLU A 1 85 ? -19.644 -3.404 19.267 1.00 79.81 85 GLU A CA 1
ATOM 702 C C . GLU A 1 85 ? -19.417 -2.934 20.718 1.00 79.81 85 GLU A C 1
ATOM 704 O O . GLU A 1 85 ? -19.985 -3.481 21.669 1.00 79.81 85 GLU A O 1
ATOM 709 N N . ALA A 1 86 ? -18.644 -1.860 20.912 1.00 74.44 86 ALA A N 1
ATOM 710 C CA . ALA A 1 86 ? -18.427 -1.266 22.230 1.00 74.44 86 ALA A CA 1
ATOM 711 C C . ALA A 1 86 ? -19.716 -0.673 22.836 1.00 74.44 86 ALA A C 1
ATOM 713 O O . ALA A 1 86 ? -19.961 -0.829 24.037 1.00 74.44 86 ALA A O 1
ATOM 714 N N . ILE A 1 87 ? -20.555 -0.025 22.021 1.00 75.38 87 ILE A N 1
ATOM 715 C CA . ILE A 1 87 ? -21.848 0.536 22.440 1.00 75.38 87 ILE A CA 1
ATOM 716 C C . ILE A 1 87 ? -22.833 -0.577 22.804 1.00 75.38 87 ILE A C 1
ATOM 718 O O . ILE A 1 87 ? -23.482 -0.493 23.847 1.00 75.38 87 ILE A O 1
ATOM 722 N N . GLU A 1 88 ? -22.923 -1.639 22.003 1.00 80.19 88 GLU A N 1
ATOM 723 C CA . GLU A 1 88 ? -23.775 -2.797 22.291 1.00 80.19 88 GLU A CA 1
ATOM 724 C C . GLU A 1 88 ? -23.379 -3.468 23.607 1.00 80.19 88 GLU A C 1
ATOM 726 O O . GLU A 1 88 ? -24.233 -3.747 24.454 1.00 80.19 88 GLU A O 1
ATOM 731 N N . LYS A 1 89 ? -22.075 -3.645 23.838 1.00 82.62 89 LYS A N 1
ATOM 732 C CA . LYS A 1 89 ? -21.555 -4.205 25.088 1.00 82.62 89 LYS A CA 1
ATOM 733 C C . LYS A 1 89 ? -21.866 -3.316 26.295 1.00 82.62 89 LYS A C 1
ATOM 735 O O . LYS A 1 89 ? -22.238 -3.827 27.354 1.00 82.62 89 LYS A O 1
ATOM 740 N N . ALA A 1 90 ? -21.762 -1.995 26.144 1.00 75.75 90 ALA A N 1
ATOM 741 C CA . ALA A 1 90 ? -22.114 -1.042 27.195 1.00 75.75 90 ALA A CA 1
ATOM 742 C C . ALA A 1 90 ? -23.622 -1.054 27.510 1.00 75.75 90 ALA A C 1
ATOM 744 O O . ALA A 1 90 ? -24.009 -1.067 28.681 1.00 75.75 90 ALA A O 1
ATOM 745 N N . LEU A 1 91 ? -24.481 -1.121 26.489 1.00 79.62 91 LEU A N 1
ATOM 746 C CA . LEU A 1 91 ? -25.936 -1.227 26.645 1.00 79.62 91 LEU A CA 1
ATOM 747 C C . LEU A 1 91 ? -26.349 -2.552 27.305 1.00 79.62 91 LEU A C 1
ATOM 749 O O . LEU A 1 91 ? -27.226 -2.568 28.177 1.00 79.62 91 LEU A O 1
ATOM 753 N N . ALA A 1 92 ? -25.697 -3.659 26.947 1.00 83.19 92 ALA A N 1
ATOM 754 C CA . ALA A 1 92 ? -25.913 -4.960 27.575 1.00 83.19 92 ALA A CA 1
ATOM 755 C C . ALA A 1 92 ? -25.543 -4.937 29.069 1.00 83.19 92 ALA A C 1
ATOM 757 O O . ALA A 1 92 ? -26.321 -5.388 29.907 1.00 83.19 92 ALA A O 1
ATOM 758 N N . ALA A 1 93 ? -24.410 -4.332 29.434 1.00 80.88 93 ALA A N 1
ATOM 759 C CA . ALA A 1 93 ? -24.017 -4.188 30.837 1.00 80.88 93 ALA A CA 1
ATOM 760 C C . ALA A 1 93 ? -25.008 -3.318 31.637 1.00 80.88 93 ALA A C 1
ATOM 762 O O . ALA A 1 93 ? -25.388 -3.659 32.758 1.00 80.88 93 ALA A O 1
ATOM 763 N N . GLN A 1 94 ? -25.489 -2.221 31.045 1.00 75.94 94 GLN A N 1
ATOM 764 C CA . GLN A 1 94 ? -26.409 -1.294 31.709 1.00 75.94 94 GLN A CA 1
ATOM 765 C C . GLN A 1 94 ? -27.814 -1.890 31.907 1.00 75.94 94 GLN A C 1
ATOM 767 O O . GLN A 1 94 ? -28.485 -1.610 32.902 1.00 75.94 94 GLN A O 1
ATOM 772 N N . THR A 1 95 ? -28.267 -2.732 30.974 1.00 76.56 95 THR A N 1
ATOM 773 C CA . THR A 1 95 ? -29.554 -3.437 31.087 1.00 76.56 95 THR A CA 1
ATOM 774 C C . THR A 1 95 ? -29.529 -4.551 32.129 1.00 76.56 95 THR A C 1
ATOM 776 O O . THR A 1 95 ? -30.557 -4.777 32.766 1.00 76.56 95 THR A O 1
ATOM 779 N N . ILE A 1 96 ? -28.382 -5.204 32.343 1.00 75.88 96 ILE A N 1
ATOM 780 C CA . ILE A 1 96 ? -28.190 -6.171 33.434 1.00 75.88 96 ILE A CA 1
ATOM 781 C C . ILE A 1 96 ? -28.223 -5.444 34.786 1.00 75.88 96 ILE A C 1
ATOM 783 O O . ILE A 1 96 ? -29.079 -5.764 35.605 1.00 75.88 96 ILE A O 1
ATOM 787 N N . SER A 1 97 ? -27.430 -4.376 34.961 1.00 73.25 97 SER A N 1
ATOM 788 C CA . SER A 1 97 ? -27.413 -3.586 36.211 1.00 73.25 97 SER A CA 1
ATOM 789 C C . SER A 1 97 ? -28.802 -3.067 36.594 1.00 73.25 97 SER A C 1
ATOM 791 O O . SER A 1 97 ? -29.239 -3.228 37.728 1.00 73.25 97 SER A O 1
ATOM 793 N N . ARG A 1 98 ? -29.566 -2.525 35.631 1.00 73.56 98 ARG A N 1
ATOM 794 C CA . ARG A 1 98 ? -30.944 -2.067 35.892 1.00 73.56 98 ARG A CA 1
ATOM 795 C C . ARG A 1 98 ? -31.899 -3.189 36.284 1.00 73.56 98 ARG A C 1
ATOM 797 O O . ARG A 1 98 ? -32.852 -2.934 37.019 1.00 73.56 98 ARG A O 1
ATOM 804 N N . LYS A 1 99 ? -31.728 -4.398 35.741 1.00 75.62 99 LYS A N 1
ATOM 805 C CA . LYS A 1 99 ? -32.568 -5.549 36.103 1.00 75.62 99 LYS A CA 1
ATOM 806 C C . LYS A 1 99 ? -32.253 -6.016 37.519 1.00 75.62 99 LYS A C 1
ATOM 808 O O . LYS A 1 99 ? -33.195 -6.261 38.268 1.00 75.62 99 LYS A O 1
ATOM 813 N N . ASP A 1 100 ? -30.977 -6.057 37.882 1.00 77.44 100 ASP A N 1
ATOM 814 C CA . ASP A 1 100 ? -30.519 -6.457 39.213 1.00 77.44 100 ASP A CA 1
ATOM 815 C C . ASP A 1 100 ? -30.956 -5.443 40.282 1.00 77.44 100 ASP A C 1
ATOM 817 O O . ASP A 1 100 ? -31.528 -5.823 41.302 1.00 77.44 100 ASP A O 1
ATOM 821 N N . GLU A 1 101 ? -30.813 -4.143 40.009 1.00 75.12 101 GLU A N 1
ATOM 822 C CA . GLU A 1 101 ? -31.315 -3.068 40.878 1.00 75.12 101 GLU A CA 1
ATOM 823 C C . GLU A 1 101 ? -32.835 -3.149 41.059 1.00 75.12 101 GLU A C 1
ATOM 825 O O . GLU A 1 101 ? -33.351 -3.040 42.171 1.00 75.12 101 GLU A O 1
ATOM 830 N N . ARG A 1 102 ? -33.577 -3.386 39.971 1.00 69.56 102 ARG A N 1
ATOM 831 C CA . ARG A 1 102 ? -35.036 -3.519 40.027 1.00 69.56 102 ARG A CA 1
ATOM 832 C C . ARG A 1 102 ? -35.469 -4.762 40.805 1.00 69.56 102 ARG A C 1
ATOM 834 O O . ARG A 1 102 ? -36.477 -4.698 41.505 1.00 69.56 102 ARG A O 1
ATOM 841 N N . ALA A 1 103 ? -34.730 -5.864 40.691 1.00 76.88 103 ALA A N 1
ATOM 842 C CA . ALA A 1 103 ? -34.980 -7.080 41.456 1.00 76.88 103 ALA A CA 1
ATOM 843 C C . ALA A 1 103 ? -34.723 -6.862 42.955 1.00 76.88 103 ALA A C 1
ATOM 845 O O . ALA A 1 103 ? -35.565 -7.239 43.761 1.00 76.88 103 ALA A O 1
ATOM 846 N N . ALA A 1 104 ? -33.638 -6.174 43.323 1.00 79.38 104 ALA A N 1
ATOM 847 C CA . ALA A 1 104 ? -33.331 -5.836 44.714 1.00 79.38 104 ALA A CA 1
ATOM 848 C C . ALA A 1 104 ? -34.374 -4.894 45.343 1.00 79.38 104 ALA A C 1
ATOM 850 O O . ALA A 1 104 ? -34.763 -5.078 46.494 1.00 79.38 104 ALA A O 1
ATOM 851 N N . VAL A 1 105 ? -34.876 -3.910 44.588 1.00 78.12 105 VAL A N 1
ATOM 852 C CA . VAL A 1 105 ? -35.950 -3.018 45.059 1.00 78.12 105 VAL A CA 1
ATOM 853 C C . VAL A 1 105 ? -37.265 -3.778 45.246 1.00 78.12 105 VAL A C 1
ATOM 855 O O . VAL A 1 105 ? -37.957 -3.560 46.235 1.00 78.12 105 VAL A O 1
ATOM 858 N N . LEU A 1 106 ? -37.616 -4.679 44.323 1.00 75.06 106 LEU A N 1
ATOM 859 C CA . LEU A 1 106 ? -38.812 -5.520 44.452 1.00 75.06 106 LEU A CA 1
ATOM 860 C C . LEU A 1 106 ? -38.715 -6.479 45.644 1.00 75.06 106 LEU A C 1
ATOM 862 O O . LEU A 1 106 ? -39.695 -6.639 46.366 1.00 75.06 106 LEU A O 1
ATOM 866 N N . ASP A 1 107 ? -37.543 -7.070 45.871 1.00 83.44 107 ASP A N 1
ATOM 867 C CA . ASP A 1 107 ? -37.274 -7.939 47.018 1.00 83.44 107 ASP A CA 1
ATOM 868 C C . ASP A 1 107 ? -37.408 -7.173 48.344 1.00 83.44 107 ASP A C 1
ATOM 870 O O . ASP A 1 107 ? -38.144 -7.598 49.237 1.00 83.44 107 ASP A O 1
ATOM 874 N N . TYR A 1 108 ? -36.820 -5.974 48.425 1.00 77.00 108 TYR A N 1
ATOM 875 C CA . TYR A 1 108 ? -36.953 -5.070 49.572 1.00 77.00 108 TYR A CA 1
ATOM 876 C C . TYR A 1 108 ? -38.408 -4.665 49.846 1.00 77.00 108 TYR A C 1
ATOM 878 O O . TYR A 1 108 ? -38.860 -4.698 50.988 1.00 77.00 108 TYR A O 1
ATOM 886 N N . LEU A 1 109 ? -39.171 -4.324 48.804 1.00 74.81 109 LEU A N 1
ATOM 887 C CA . LEU A 1 109 ? -40.593 -3.989 48.933 1.00 74.81 109 LEU A CA 1
ATOM 888 C C . LEU A 1 109 ? -41.444 -5.194 49.357 1.00 74.81 109 LEU A C 1
ATOM 890 O O . LEU A 1 109 ? -42.470 -5.010 50.003 1.00 74.81 109 LEU A O 1
ATOM 894 N N . SER A 1 110 ? -41.030 -6.417 49.014 1.00 75.69 110 SER A N 1
ATOM 895 C CA . SER A 1 110 ? -41.739 -7.647 49.387 1.00 75.69 110 SER A CA 1
ATOM 896 C C . SER A 1 110 ? -41.451 -8.127 50.813 1.00 75.69 110 SER A C 1
ATOM 898 O O . SER A 1 110 ? -42.251 -8.864 51.386 1.00 75.69 110 SER A O 1
ATOM 900 N N . THR A 1 111 ? -40.321 -7.713 51.389 1.00 75.00 111 THR A N 1
ATOM 901 C CA . THR A 1 111 ? -39.876 -8.097 52.737 1.00 75.00 111 THR A CA 1
ATOM 902 C C . THR A 1 111 ? -40.241 -7.077 53.810 1.00 75.00 111 THR A C 1
ATOM 904 O O . THR A 1 111 ? -40.074 -7.364 54.997 1.00 75.00 111 THR A O 1
ATOM 907 N N . GLN A 1 112 ? -40.779 -5.912 53.433 1.00 66.12 112 GLN A N 1
ATOM 908 C CA . GLN A 1 112 ? -41.339 -4.987 54.411 1.00 66.12 112 GLN A CA 1
ATOM 909 C C . GLN A 1 112 ? -42.629 -5.567 55.014 1.00 66.12 112 GLN A C 1
ATOM 911 O O . GLN A 1 112 ? -43.557 -5.893 54.267 1.00 66.12 112 GLN A O 1
ATOM 916 N N . PRO A 1 113 ? -42.730 -5.702 56.349 1.00 57.47 113 PRO A N 1
ATOM 917 C CA . PRO A 1 113 ? -43.999 -6.021 56.982 1.00 57.47 113 PRO A CA 1
ATOM 918 C C . PRO A 1 113 ? -44.978 -4.872 56.721 1.00 57.47 113 PRO A C 1
ATOM 920 O O . PRO A 1 113 ? -44.642 -3.703 56.891 1.00 57.47 113 PRO A O 1
ATOM 923 N N . TYR A 1 114 ? -46.187 -5.214 56.279 1.00 59.00 114 TYR A N 1
ATOM 924 C CA . TYR A 1 114 ? -47.275 -4.261 56.091 1.00 59.00 114 TYR A CA 1
ATOM 925 C C . TYR A 1 114 ? -47.684 -3.713 57.468 1.00 59.00 114 TYR A C 1
ATOM 927 O O . TYR A 1 114 ? -48.484 -4.331 58.169 1.00 59.00 114 TYR A O 1
ATOM 935 N N . GLU A 1 115 ? -47.114 -2.582 57.885 1.00 56.12 115 GLU A N 1
ATOM 936 C CA . GLU A 1 115 ? -47.628 -1.803 59.013 1.00 56.12 115 GLU A CA 1
ATOM 937 C C . GLU A 1 115 ? -48.908 -1.105 58.542 1.00 56.12 115 GLU A C 1
ATOM 939 O O . GLU A 1 115 ? -48.906 0.027 58.065 1.00 56.12 115 GLU A O 1
ATOM 944 N N . GLY A 1 116 ? -50.017 -1.846 58.586 1.00 55.78 116 GLY A N 1
ATOM 945 C CA . GLY A 1 116 ? -51.341 -1.262 58.452 1.00 55.78 116 GLY A CA 1
ATOM 946 C C . GLY A 1 116 ? -51.582 -0.346 59.643 1.00 55.78 116 GLY A C 1
ATOM 947 O O . GLY A 1 116 ? -51.638 -0.818 60.776 1.00 55.78 116 GLY A O 1
ATOM 948 N N . GLU A 1 117 ? -51.709 0.952 59.383 1.00 52.16 117 GLU A N 1
ATOM 949 C CA . GLU A 1 117 ? -52.243 1.912 60.343 1.00 52.16 117 GLU A CA 1
ATOM 950 C C . GLU A 1 117 ? -53.641 1.442 60.784 1.00 52.16 117 GLU A C 1
ATOM 952 O O . GLU A 1 117 ? -54.617 1.552 60.037 1.00 52.16 117 GLU A O 1
ATOM 957 N N . GLU A 1 118 ? -53.749 0.906 62.002 1.00 49.66 118 GLU A N 1
ATOM 958 C CA . GLU A 1 118 ? -55.012 0.873 62.740 1.00 49.66 118 GLU A CA 1
ATOM 959 C C . GLU A 1 118 ? -55.359 2.322 63.114 1.00 49.66 118 GLU A C 1
ATOM 961 O O . GLU A 1 118 ? -55.015 2.823 64.183 1.00 49.66 118 GLU A O 1
ATOM 966 N N . GLY A 1 119 ? -55.987 3.028 62.172 1.00 47.22 119 GLY A N 1
ATOM 967 C CA . GLY A 1 119 ? -56.632 4.312 62.412 1.00 47.22 119 GLY A CA 1
ATOM 9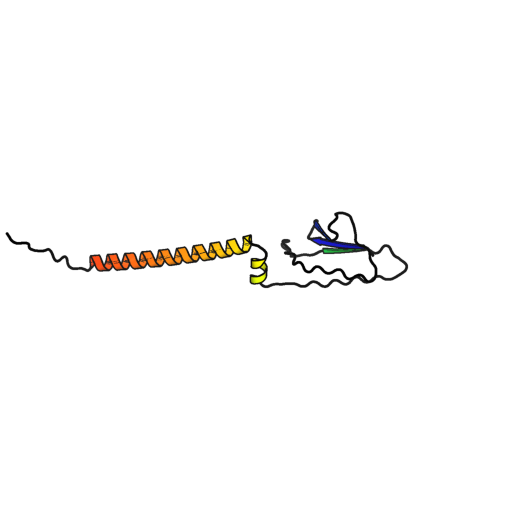68 C C . GLY A 1 119 ? -57.932 4.109 63.185 1.00 47.22 119 GLY A C 1
ATOM 969 O O . GLY A 1 119 ? -58.851 3.449 62.702 1.00 47.22 119 GLY A O 1
ATOM 970 N N . GLU A 1 120 ? -57.977 4.680 64.387 1.00 48.03 120 GLU A N 1
ATOM 971 C CA . GLU A 1 120 ? -59.141 4.807 65.264 1.00 48.03 120 GLU A CA 1
ATOM 972 C C . GLU A 1 120 ? -60.392 5.315 64.520 1.00 48.03 120 GLU A C 1
ATOM 974 O O . GLU A 1 120 ? -60.309 6.297 63.776 1.00 48.03 120 GLU A O 1
ATOM 979 N N . LEU A 1 121 ? -61.545 4.672 64.766 1.00 41.59 121 LEU A N 1
ATOM 980 C CA . LEU A 1 121 ? -62.799 5.266 65.279 1.00 41.59 121 LEU A CA 1
ATOM 981 C C . LEU A 1 121 ? -63.891 4.197 65.470 1.00 41.59 121 LEU A C 1
ATOM 983 O O . LEU A 1 121 ? -64.177 3.444 64.513 1.00 41.59 121 LEU A O 1
#

Sequence (121 aa):
MHIWVKDGSYCLWPTEPGESFSGDDTTISFEDKYFIKSPDHRLKLWYYNLDDTYEHEFQVRVGQVLNEVFIASFLPSVGMDQMTEAIEKALAAQTISRKDERAAVLDYLSTQPYEGEEGEL

Organism: NCBI:txid412755

pLDDT: mean 76.22, std 10.41, range [41.59, 89.06]